Protein AF-A0A2N2JSF8-F1 (afdb_monomer_lite)

Radius of gyration: 27.9 Å; chains: 1; bounding box: 68×24×81 Å

Structure (mmCIF, N/CA/C/O backbone):
data_AF-A0A2N2JSF8-F1
#
_entry.id   AF-A0A2N2JSF8-F1
#
loop_
_atom_site.group_PDB
_atom_site.id
_atom_site.type_symbol
_atom_site.label_atom_id
_atom_site.label_alt_id
_atom_site.label_comp_id
_atom_site.label_asym_id
_atom_site.label_entity_id
_atom_site.label_seq_id
_atom_site.pdbx_PDB_ins_code
_atom_site.Cartn_x
_atom_site.Cartn_y
_atom_site.Cartn_z
_atom_site.occupancy
_atom_site.B_iso_or_equiv
_atom_site.auth_seq_id
_atom_site.auth_comp_id
_atom_site.auth_asym_id
_atom_site.auth_atom_id
_atom_site.pdbx_PDB_model_num
ATOM 1 N N . MET A 1 1 ? -44.238 5.992 54.089 1.00 56.28 1 MET A N 1
ATOM 2 C CA . MET A 1 1 ? -43.940 4.542 54.065 1.00 56.28 1 MET A CA 1
ATOM 3 C C . MET A 1 1 ? -42.554 4.344 54.670 1.00 56.28 1 MET A C 1
ATOM 5 O O . MET A 1 1 ? -41.596 4.839 54.096 1.00 56.28 1 MET A O 1
ATOM 9 N N . ARG A 1 2 ? -42.438 3.750 55.866 1.00 69.94 2 ARG A N 1
ATOM 10 C CA . ARG A 1 2 ? -41.132 3.429 56.470 1.00 69.94 2 ARG A CA 1
ATOM 11 C C . ARG A 1 2 ? -40.669 2.091 55.896 1.00 69.94 2 ARG A C 1
ATOM 13 O O . ARG A 1 2 ? -41.367 1.097 56.067 1.00 69.94 2 ARG A O 1
ATOM 20 N N . LEU A 1 3 ? -39.541 2.090 55.195 1.00 67.06 3 LEU A N 1
ATOM 21 C CA . LEU A 1 3 ? -38.897 0.863 54.728 1.00 67.06 3 LEU A CA 1
ATOM 22 C C . LEU A 1 3 ? -38.455 0.047 55.946 1.00 67.06 3 LEU A C 1
ATOM 24 O O . LEU A 1 3 ? -37.902 0.588 56.904 1.00 67.06 3 LEU A O 1
ATOM 28 N N . THR A 1 4 ? -38.742 -1.250 55.927 1.00 81.38 4 THR A N 1
ATOM 29 C CA . THR A 1 4 ? -38.264 -2.169 56.969 1.00 81.38 4 THR A CA 1
ATOM 30 C C . THR A 1 4 ? -36.760 -2.394 56.796 1.00 81.38 4 THR A C 1
ATOM 32 O O . THR A 1 4 ? -36.270 -2.358 55.670 1.00 81.38 4 THR A O 1
ATOM 35 N N . GLY A 1 5 ? -36.008 -2.643 57.878 1.00 82.44 5 GLY A N 1
ATOM 36 C CA . GLY A 1 5 ? -34.542 -2.818 57.799 1.00 82.44 5 GLY A CA 1
ATOM 37 C C . GLY A 1 5 ? -34.107 -3.854 56.752 1.00 82.44 5 GLY A C 1
ATOM 38 O O . GLY A 1 5 ? -33.185 -3.617 55.984 1.00 82.44 5 GLY A O 1
ATOM 39 N N . ARG A 1 6 ? -34.893 -4.927 56.594 1.00 84.38 6 ARG A N 1
ATOM 40 C CA . ARG A 1 6 ? -34.687 -5.962 55.568 1.00 84.38 6 ARG A CA 1
ATOM 41 C C . ARG A 1 6 ? -34.82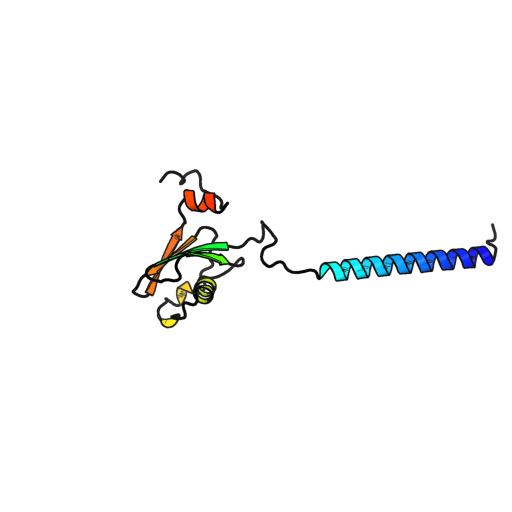3 -5.461 54.125 1.00 84.38 6 ARG A C 1
ATOM 43 O O . ARG A 1 6 ? -34.156 -5.977 53.236 1.00 84.38 6 ARG A O 1
ATOM 50 N N . GLN A 1 7 ? -35.692 -4.481 53.873 1.00 85.06 7 GLN A N 1
ATOM 51 C CA . GLN A 1 7 ? -35.839 -3.873 52.545 1.00 85.06 7 GLN A CA 1
ATOM 52 C C . GLN A 1 7 ? -34.666 -2.948 52.219 1.00 85.06 7 GLN A C 1
ATOM 54 O O . GLN A 1 7 ? -34.270 -2.861 51.061 1.00 85.06 7 GLN A O 1
ATOM 59 N N . VAL A 1 8 ? -34.100 -2.287 53.233 1.00 89.38 8 VAL A N 1
ATOM 60 C CA . VAL A 1 8 ? -32.887 -1.475 53.077 1.00 89.38 8 VAL A CA 1
ATOM 61 C C . VAL A 1 8 ? -31.696 -2.374 52.749 1.00 89.38 8 VAL A C 1
ATOM 63 O O . VAL A 1 8 ? -30.996 -2.099 51.779 1.00 89.38 8 VAL A O 1
ATOM 66 N N . ASP A 1 9 ? -31.535 -3.492 53.460 1.00 90.75 9 ASP A N 1
ATOM 67 C CA . ASP A 1 9 ? -30.469 -4.464 53.185 1.00 90.75 9 ASP A CA 1
ATOM 68 C C . ASP A 1 9 ? -30.574 -5.041 51.766 1.00 90.75 9 ASP A C 1
ATOM 70 O O . ASP A 1 9 ? -29.588 -5.078 51.029 1.00 90.75 9 ASP A O 1
ATOM 74 N N . GLY A 1 10 ? -31.782 -5.425 51.337 1.00 91.19 10 GLY A N 1
ATOM 75 C CA . GLY A 1 10 ? -32.014 -5.911 49.974 1.00 91.19 10 GLY A CA 1
ATOM 76 C C . GLY A 1 10 ? -31.676 -4.866 48.906 1.00 91.19 10 GLY A C 1
ATOM 77 O O . GLY A 1 10 ? -31.038 -5.186 47.904 1.00 91.19 10 GLY A O 1
ATOM 78 N N . LEU A 1 11 ? -32.042 -3.603 49.140 1.00 93.19 11 LEU A N 1
ATOM 79 C CA . LEU A 1 11 ? -31.742 -2.506 48.221 1.00 93.19 11 LEU A CA 1
ATOM 80 C C . LEU A 1 11 ? -30.233 -2.238 48.129 1.00 93.19 11 LEU A C 1
ATOM 82 O O . LEU A 1 11 ? -29.722 -2.038 47.028 1.00 93.19 11 LEU A O 1
ATOM 86 N N . ILE A 1 12 ? -29.511 -2.303 49.251 1.00 93.06 12 ILE A N 1
ATOM 87 C CA . ILE A 1 12 ? -28.047 -2.171 49.278 1.00 93.06 12 ILE A CA 1
ATOM 88 C C . ILE A 1 12 ? -27.394 -3.273 48.437 1.00 93.06 12 ILE A C 1
ATOM 90 O O . ILE A 1 12 ? -26.534 -2.981 47.605 1.00 93.06 12 ILE A O 1
ATOM 94 N N . VAL A 1 13 ? -27.831 -4.526 48.590 1.00 95.12 13 VAL A N 1
ATOM 95 C CA . VAL A 1 13 ? -27.294 -5.656 47.815 1.00 95.12 13 VAL A CA 1
ATOM 96 C C . VAL A 1 13 ? -27.554 -5.478 46.317 1.00 95.12 13 VAL A C 1
ATOM 98 O O . VAL A 1 13 ? -26.638 -5.663 45.514 1.00 95.12 13 VAL A O 1
ATOM 101 N N . CYS A 1 14 ? -28.761 -5.064 45.921 1.00 94.06 14 CYS A N 1
ATOM 102 C CA . CYS A 1 14 ? -29.076 -4.803 44.514 1.00 94.06 14 CYS A CA 1
ATOM 103 C C . CYS A 1 14 ? -28.192 -3.700 43.915 1.00 94.06 14 CYS A C 1
ATOM 105 O O . CYS A 1 14 ? -27.693 -3.855 42.797 1.00 94.06 14 CYS A O 1
ATOM 107 N N . VAL A 1 15 ? -27.958 -2.611 44.652 1.00 95.62 15 VAL A N 1
ATOM 108 C CA . VAL A 1 15 ? -27.093 -1.509 44.202 1.00 95.62 15 VAL A CA 1
ATOM 109 C C . VAL A 1 15 ? -25.649 -1.983 44.044 1.00 95.62 15 VAL A C 1
ATOM 111 O O . VAL A 1 15 ? -25.033 -1.705 43.016 1.00 95.62 15 VAL A O 1
ATOM 114 N N . LEU A 1 16 ? -25.124 -2.748 45.005 1.00 96.31 16 LEU A N 1
ATOM 115 C CA . LEU A 1 16 ? -23.761 -3.283 44.938 1.00 96.31 16 LEU A CA 1
ATOM 116 C C . LEU A 1 16 ? -23.573 -4.243 43.759 1.00 96.31 16 LEU A C 1
ATOM 118 O O . LEU A 1 16 ? -22.593 -4.123 43.026 1.00 96.31 16 LEU A O 1
ATOM 122 N N . MET A 1 17 ? -24.529 -5.146 43.529 1.00 96.06 17 MET A N 1
ATOM 123 C CA . MET A 1 17 ? -24.490 -6.065 42.387 1.00 96.06 17 MET A CA 1
ATOM 124 C C . MET A 1 17 ? -24.544 -5.312 41.057 1.00 96.06 17 MET A C 1
ATOM 126 O O . MET A 1 17 ? -23.769 -5.603 40.149 1.00 96.06 17 MET A O 1
ATOM 130 N N . THR A 1 18 ? -25.404 -4.297 40.953 1.00 96.06 18 THR A N 1
ATOM 131 C CA . THR A 1 18 ? -25.511 -3.470 39.742 1.00 96.06 18 THR A CA 1
ATOM 132 C C . THR A 1 18 ? -24.213 -2.704 39.484 1.00 96.06 18 THR A C 1
ATOM 134 O O . THR A 1 18 ? -23.718 -2.684 38.359 1.00 96.06 18 THR A O 1
ATOM 137 N N . ALA A 1 19 ? -23.612 -2.127 40.529 1.00 95.62 19 ALA A N 1
ATOM 138 C CA . ALA A 1 19 ? -22.332 -1.438 40.422 1.00 95.62 19 ALA A CA 1
ATOM 139 C C . ALA A 1 19 ? -21.208 -2.387 39.977 1.00 95.62 19 ALA A C 1
ATOM 141 O O . ALA A 1 19 ? -20.438 -2.036 39.084 1.00 95.62 19 ALA A O 1
ATOM 142 N N . ALA A 1 20 ? -21.144 -3.597 40.539 1.00 96.25 20 ALA A N 1
ATOM 143 C CA . ALA A 1 20 ? -20.154 -4.603 40.161 1.00 96.25 20 ALA A CA 1
ATOM 144 C C . ALA A 1 20 ? -20.281 -5.010 38.684 1.00 96.25 20 ALA A C 1
ATOM 146 O O . ALA A 1 20 ? -19.278 -5.039 37.971 1.00 96.25 20 ALA A O 1
ATOM 147 N N . VAL A 1 21 ? -21.506 -5.247 38.201 1.00 96.06 21 VAL A N 1
ATOM 148 C CA . VAL A 1 21 ? -21.769 -5.571 36.788 1.00 96.06 21 VAL A CA 1
ATOM 149 C C . VAL A 1 21 ? -21.376 -4.409 35.874 1.00 96.06 21 VAL A C 1
ATOM 151 O O . VAL A 1 21 ? -20.696 -4.627 34.872 1.00 96.06 21 VAL A O 1
ATOM 154 N N . CYS A 1 22 ? -21.735 -3.171 36.226 1.00 94.56 22 CYS A N 1
ATOM 155 C CA . CYS A 1 22 ? -21.353 -1.992 35.448 1.00 94.56 22 CYS A CA 1
ATOM 156 C C . CYS A 1 22 ? -19.831 -1.824 35.369 1.00 94.56 22 CYS A C 1
ATOM 158 O O . CYS A 1 22 ? -19.293 -1.622 34.282 1.00 94.56 22 CYS A O 1
ATOM 160 N N . LEU A 1 23 ? -19.125 -1.943 36.497 1.00 94.19 23 LEU A N 1
ATOM 161 C CA . LEU A 1 23 ? -17.666 -1.831 36.529 1.00 94.19 23 LEU A CA 1
ATOM 162 C C . LEU A 1 23 ? -16.998 -2.936 35.710 1.00 94.19 23 LEU A C 1
ATOM 164 O O . LEU A 1 23 ? -16.096 -2.648 34.926 1.00 94.19 23 LEU A O 1
ATOM 168 N N . PHE A 1 24 ? -17.474 -4.176 35.837 1.00 93.94 24 PHE A N 1
ATOM 169 C CA . PHE A 1 24 ? -16.963 -5.301 35.062 1.00 93.94 24 PHE A CA 1
ATOM 170 C C . PHE A 1 24 ? -17.202 -5.118 33.559 1.00 93.94 24 PHE A C 1
ATOM 172 O O . PHE A 1 24 ? -16.301 -5.369 32.761 1.00 93.94 24 PHE A O 1
ATOM 179 N N . SER A 1 25 ? -18.378 -4.624 33.165 1.00 88.88 25 SER A N 1
ATOM 180 C CA . SER A 1 25 ? -18.699 -4.340 31.764 1.00 88.88 25 SER A CA 1
ATOM 181 C C . SER A 1 25 ? -17.822 -3.231 31.189 1.00 88.88 25 SER A C 1
ATOM 183 O O . SER A 1 25 ? -17.325 -3.372 30.075 1.00 88.88 25 SER A O 1
ATOM 185 N N . ILE A 1 26 ? -17.609 -2.137 31.929 1.00 89.38 26 ILE A N 1
ATOM 186 C CA . ILE A 1 26 ? -16.746 -1.029 31.491 1.00 89.38 26 ILE A CA 1
ATOM 187 C C . ILE A 1 26 ? -15.300 -1.509 31.368 1.00 89.38 26 ILE A C 1
ATOM 189 O O . ILE A 1 26 ? -14.633 -1.210 30.380 1.00 89.38 26 ILE A O 1
ATOM 193 N N . PHE A 1 27 ? -14.818 -2.264 32.354 1.00 87.56 27 PHE A N 1
ATOM 194 C CA . PHE A 1 27 ? -13.467 -2.811 32.348 1.00 87.56 27 PHE A CA 1
ATOM 195 C C . PHE A 1 27 ? -13.257 -3.776 31.176 1.00 87.56 27 PHE A C 1
ATOM 197 O O . PHE A 1 27 ? -12.303 -3.616 30.420 1.00 87.56 27 PHE A O 1
ATOM 204 N N . SER A 1 28 ? -14.194 -4.703 30.964 1.00 82.94 28 SER A N 1
ATOM 205 C CA . SER A 1 28 ? -14.158 -5.652 29.847 1.00 82.94 28 SER A CA 1
ATOM 206 C C . SER A 1 28 ? -14.214 -4.940 28.496 1.00 82.94 28 SER A C 1
ATOM 208 O O . SER A 1 28 ? -13.436 -5.270 27.611 1.00 82.94 28 SER A O 1
ATOM 210 N N . ALA A 1 29 ? -15.063 -3.917 28.345 1.00 78.19 29 ALA A N 1
ATOM 211 C CA . ALA A 1 29 ? -15.131 -3.123 27.119 1.00 78.19 29 ALA A CA 1
ATOM 212 C C . ALA A 1 29 ? -13.821 -2.369 26.848 1.00 78.19 29 ALA A C 1
ATOM 214 O O . ALA A 1 29 ? -13.351 -2.344 25.716 1.00 78.19 29 ALA A O 1
ATOM 215 N N . ARG A 1 30 ? -13.187 -1.793 27.879 1.00 74.81 30 ARG A N 1
ATOM 216 C CA . ARG A 1 30 ? -11.889 -1.116 27.721 1.00 74.81 30 ARG A CA 1
ATOM 217 C C . ARG A 1 30 ? -10.743 -2.073 27.416 1.00 74.81 30 ARG A C 1
ATOM 219 O O . ARG A 1 30 ? -9.831 -1.690 26.693 1.00 74.81 30 ARG A O 1
ATOM 226 N N . MET A 1 31 ? -10.790 -3.283 27.961 1.00 69.62 31 MET A N 1
ATOM 227 C CA . MET A 1 31 ? -9.782 -4.311 27.723 1.00 69.62 31 MET A CA 1
ATOM 228 C C . MET A 1 31 ? -9.946 -4.942 26.331 1.00 69.62 31 MET A C 1
ATOM 230 O O . MET A 1 31 ? -8.957 -5.108 25.631 1.00 69.62 31 MET A O 1
ATOM 234 N N . ALA A 1 32 ? -11.182 -5.169 25.874 1.00 63.12 32 ALA A N 1
ATOM 235 C CA . ALA A 1 32 ? -11.479 -5.567 24.494 1.00 63.12 32 ALA A CA 1
ATOM 236 C C . ALA A 1 32 ? -11.108 -4.472 23.476 1.00 63.12 32 ALA A C 1
ATOM 238 O O . ALA A 1 32 ? -10.713 -4.763 22.356 1.00 63.12 32 ALA A O 1
ATOM 239 N N . GLN A 1 33 ? -11.140 -3.192 23.863 1.00 57.38 33 GLN A N 1
ATOM 240 C CA . GLN A 1 33 ? -10.661 -2.103 23.003 1.00 57.38 33 GLN A CA 1
ATOM 241 C C . GLN A 1 33 ? -9.128 -2.094 22.816 1.00 57.38 33 GLN A C 1
ATOM 243 O O . GLN A 1 33 ? -8.615 -1.272 22.058 1.00 57.38 33 GLN A O 1
ATOM 248 N N . GLN A 1 34 ? -8.390 -2.992 23.486 1.00 54.41 34 GLN A N 1
ATOM 249 C CA . GLN A 1 34 ? -6.976 -3.265 23.201 1.00 54.41 34 GLN A CA 1
ATOM 250 C C . GLN A 1 34 ? -6.770 -4.387 22.171 1.00 54.41 34 GLN A C 1
ATOM 252 O O . GLN A 1 34 ? -5.619 -4.713 21.871 1.00 54.41 34 GLN A O 1
ATOM 257 N N . ASP A 1 35 ? -7.838 -4.948 21.596 1.00 47.31 35 ASP A N 1
ATOM 258 C CA . ASP A 1 35 ? -7.713 -5.923 20.520 1.00 47.31 35 ASP A CA 1
ATOM 259 C C . ASP A 1 35 ? -7.148 -5.260 19.261 1.00 47.31 35 ASP A C 1
ATOM 261 O O . ASP A 1 35 ? -7.764 -4.400 18.637 1.00 47.31 35 ASP A O 1
ATOM 265 N N . ALA A 1 36 ? -5.919 -5.680 18.951 1.00 52.53 36 ALA A N 1
ATOM 266 C CA . ALA A 1 36 ? -5.239 -5.632 17.670 1.00 52.53 36 ALA A CA 1
ATOM 267 C C . ALA A 1 36 ? -5.532 -4.390 16.814 1.00 52.53 36 ALA A C 1
ATOM 269 O O . ALA A 1 36 ? -6.500 -4.334 16.057 1.00 52.53 36 ALA A O 1
ATOM 270 N N . ARG A 1 37 ? -4.565 -3.463 16.774 1.00 42.94 37 ARG A N 1
ATOM 271 C CA . ARG A 1 37 ? -4.286 -2.744 15.525 1.00 42.94 37 ARG A CA 1
ATOM 272 C C . ARG A 1 37 ? -3.996 -3.799 14.455 1.00 42.94 37 ARG A C 1
ATOM 274 O O . ARG A 1 37 ? -2.851 -4.199 14.258 1.00 42.94 37 ARG A O 1
ATOM 281 N N . ILE A 1 38 ? -5.041 -4.287 13.794 1.00 48.03 38 ILE A N 1
ATOM 282 C CA . ILE A 1 38 ? -4.923 -4.935 12.500 1.00 48.03 38 ILE A CA 1
ATOM 283 C C . ILE A 1 38 ? -4.311 -3.845 11.637 1.00 48.03 38 ILE A C 1
ATOM 285 O O . ILE A 1 38 ? -4.952 -2.828 11.383 1.00 48.03 38 ILE A O 1
ATOM 289 N N . ALA A 1 39 ? -3.047 -4.017 11.260 1.00 48.91 39 ALA A N 1
ATOM 290 C CA . ALA A 1 39 ? -2.276 -2.992 10.566 1.00 48.91 39 ALA A CA 1
ATOM 291 C C . ALA A 1 39 ? -2.926 -2.524 9.247 1.00 48.91 39 ALA A C 1
ATOM 293 O O . ALA A 1 39 ? -2.463 -1.546 8.675 1.00 48.91 39 ALA A O 1
ATOM 294 N N . HIS A 1 40 ? -3.990 -3.188 8.777 1.00 49.28 40 HIS A N 1
ATOM 295 C CA . HIS A 1 40 ? -4.626 -2.992 7.474 1.00 49.28 40 HIS A CA 1
ATOM 296 C C . HIS A 1 40 ? -6.169 -3.103 7.527 1.00 49.28 40 HIS A C 1
ATOM 298 O O . HIS A 1 40 ? -6.778 -3.610 6.592 1.00 49.28 40 HIS A O 1
ATOM 304 N N . GLY A 1 41 ? -6.807 -2.725 8.645 1.00 35.50 41 GLY A N 1
ATOM 305 C CA . GLY A 1 41 ? -8.246 -2.954 8.870 1.00 35.50 41 GLY A CA 1
ATOM 306 C C . GLY A 1 41 ? -9.208 -1.830 8.459 1.00 35.50 41 GLY A C 1
ATOM 307 O O . GLY A 1 41 ? -10.414 -2.068 8.456 1.00 35.50 41 GLY A O 1
ATOM 308 N N . ASP A 1 42 ? -8.723 -0.629 8.136 1.00 43.53 42 ASP A N 1
ATOM 309 C CA . ASP A 1 42 ? -9.586 0.494 7.754 1.00 43.53 42 ASP A CA 1
ATOM 310 C C . ASP A 1 42 ? -9.496 0.750 6.235 1.00 43.53 42 ASP A C 1
ATOM 312 O O . ASP A 1 42 ? -8.421 1.074 5.733 1.00 43.53 42 ASP A O 1
ATOM 316 N N . PRO A 1 43 ? -10.595 0.615 5.471 1.00 44.69 43 PRO A N 1
ATOM 317 C CA . PRO A 1 43 ? -10.621 0.929 4.041 1.00 44.69 43 PRO A CA 1
ATOM 318 C C . PRO A 1 43 ? -10.514 2.436 3.734 1.00 44.69 43 PRO A C 1
ATOM 320 O O . PRO A 1 43 ? -10.414 2.806 2.565 1.00 44.69 43 PRO A O 1
ATOM 323 N N . ARG A 1 44 ? -10.558 3.311 4.749 1.00 44.22 44 ARG A N 1
ATOM 324 C CA . ARG A 1 44 ? -10.296 4.759 4.637 1.00 44.22 44 ARG A CA 1
ATOM 325 C C . ARG A 1 44 ? -8.929 5.187 5.180 1.00 44.22 44 ARG A C 1
ATOM 327 O O . ARG A 1 44 ? -8.569 6.334 4.950 1.00 44.22 44 ARG A O 1
ATOM 334 N N . ASP A 1 45 ? -8.235 4.281 5.868 1.00 51.75 45 ASP A N 1
ATOM 335 C CA . ASP A 1 45 ? -6.864 4.405 6.398 1.00 51.75 45 ASP A CA 1
ATOM 336 C C . ASP A 1 45 ? -6.021 3.270 5.753 1.00 51.75 45 ASP A C 1
ATOM 338 O O . ASP A 1 45 ? -5.400 2.423 6.408 1.00 51.75 45 ASP A O 1
ATOM 342 N N . GLY A 1 46 ? -6.181 3.137 4.432 1.00 59.66 46 GLY A N 1
ATOM 343 C CA . GLY A 1 46 ? -5.889 1.930 3.662 1.00 59.66 46 GLY A CA 1
ATOM 344 C C . GLY A 1 46 ? -4.426 1.837 3.226 1.00 59.66 46 GLY A C 1
ATOM 345 O O . GLY A 1 46 ? -3.733 2.848 3.110 1.00 59.66 46 GLY A O 1
ATOM 346 N N . PRO A 1 47 ? -3.908 0.628 2.945 1.00 69.56 47 PRO A N 1
ATOM 347 C CA . PRO A 1 47 ? -2.546 0.496 2.458 1.00 69.56 47 PRO A CA 1
ATOM 348 C C . PRO A 1 47 ? -2.364 1.230 1.119 1.00 69.56 47 PRO A C 1
ATOM 350 O O . PRO A 1 47 ? -3.114 1.025 0.165 1.00 69.56 47 PRO A O 1
ATOM 353 N N . VAL A 1 48 ? -1.323 2.054 1.026 1.00 85.12 48 VAL A N 1
ATOM 354 C CA . VAL A 1 48 ? -0.856 2.668 -0.214 1.00 85.12 48 VAL A CA 1
ATOM 355 C C . VAL A 1 48 ? -0.290 1.562 -1.095 1.00 85.12 48 VAL A C 1
ATOM 357 O O . VAL A 1 48 ? 0.776 1.009 -0.815 1.00 85.12 48 VAL A O 1
ATOM 360 N N . VAL A 1 49 ? -1.023 1.224 -2.154 1.00 88.88 49 VAL A N 1
ATOM 361 C CA . VAL A 1 49 ? -0.606 0.209 -3.124 1.00 88.88 49 VAL A CA 1
ATOM 362 C C . VAL A 1 49 ? 0.280 0.855 -4.183 1.00 88.88 49 VAL A C 1
ATOM 364 O O . VAL A 1 49 ? -0.144 1.789 -4.867 1.00 88.88 49 VAL A O 1
ATOM 367 N N . VAL A 1 50 ? 1.514 0.373 -4.315 1.00 90.56 50 VAL A N 1
ATOM 368 C CA . VAL A 1 50 ? 2.539 0.942 -5.203 1.00 90.56 50 VAL A CA 1
ATOM 369 C C . VAL A 1 50 ? 3.211 -0.174 -5.989 1.00 90.56 50 VAL A C 1
ATOM 371 O O . VAL A 1 50 ? 3.517 -1.231 -5.442 1.00 90.56 50 VAL A O 1
ATOM 374 N N . ARG A 1 51 ? 3.478 0.059 -7.273 1.00 91.94 51 ARG A N 1
ATOM 375 C CA . ARG A 1 51 ? 4.253 -0.854 -8.118 1.00 91.94 51 ARG A CA 1
ATOM 376 C C . ARG A 1 51 ? 5.713 -0.428 -8.088 1.00 91.94 51 ARG A C 1
ATOM 378 O O . ARG A 1 51 ? 6.017 0.722 -8.385 1.00 91.94 51 ARG A O 1
ATOM 385 N N . LEU A 1 52 ? 6.614 -1.347 -7.775 1.00 90.94 52 LEU A N 1
ATOM 386 C CA . LEU A 1 52 ? 8.046 -1.188 -7.986 1.00 90.94 52 LEU A CA 1
ATOM 387 C C . LEU A 1 52 ? 8.432 -1.935 -9.265 1.00 90.94 52 LEU A C 1
ATOM 389 O O . LEU A 1 52 ? 8.219 -3.140 -9.374 1.00 90.94 52 LEU A O 1
ATOM 393 N N . SER A 1 53 ? 9.014 -1.222 -10.218 1.00 87.75 53 SER A N 1
ATOM 394 C CA . SER A 1 53 ? 9.472 -1.750 -11.505 1.00 87.75 53 SER A CA 1
ATOM 395 C C . SER A 1 53 ? 10.953 -1.428 -11.707 1.00 87.75 53 SER A C 1
ATOM 397 O O . SER A 1 53 ? 11.474 -0.483 -11.118 1.00 87.75 53 SER A O 1
ATOM 399 N N . GLY A 1 54 ? 11.648 -2.177 -12.561 1.00 82.31 54 GLY A N 1
ATOM 400 C CA . GLY A 1 54 ? 13.046 -1.901 -12.906 1.00 82.31 54 GLY A CA 1
ATOM 401 C C . GLY A 1 54 ? 13.872 -3.160 -13.139 1.00 82.31 54 GLY A C 1
ATOM 402 O O . GLY A 1 54 ? 13.346 -4.269 -13.108 1.00 82.31 54 GLY A O 1
ATOM 403 N N . ASP A 1 55 ? 15.181 -2.981 -13.315 1.00 70.56 55 ASP A N 1
ATOM 404 C CA . ASP A 1 55 ? 16.158 -4.056 -13.590 1.00 70.56 55 ASP A CA 1
ATOM 405 C C . ASP A 1 55 ?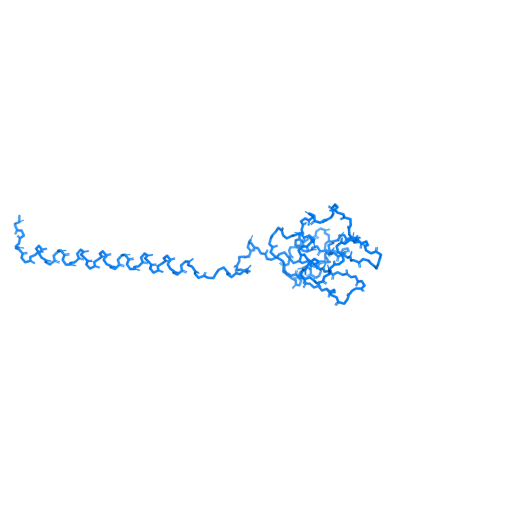 16.511 -4.911 -12.354 1.00 70.56 55 ASP A C 1
ATOM 407 O O . ASP A 1 55 ? 17.591 -5.496 -12.255 1.00 70.56 55 ASP A O 1
ATOM 411 N N . PHE A 1 56 ? 15.617 -4.971 -11.371 1.00 72.88 56 PHE A N 1
ATOM 412 C CA . PHE A 1 56 ? 15.850 -5.618 -10.086 1.00 72.88 56 PHE A CA 1
ATOM 413 C C . PHE A 1 56 ? 14.863 -6.765 -9.886 1.00 72.88 56 PHE A C 1
ATOM 415 O O . PHE A 1 56 ? 13.693 -6.673 -10.251 1.00 72.88 56 PHE A O 1
ATOM 422 N N . SER A 1 57 ? 15.324 -7.852 -9.265 1.00 75.94 57 SER A N 1
ATOM 423 C CA . SER A 1 57 ? 14.493 -9.031 -8.986 1.00 75.94 57 SER A CA 1
ATOM 424 C C . SER A 1 57 ? 13.382 -8.762 -7.969 1.00 75.94 57 SER A C 1
ATOM 426 O O . SER A 1 57 ? 12.472 -9.573 -7.834 1.00 75.94 57 SER A O 1
ATOM 428 N N . GLN A 1 58 ? 13.449 -7.633 -7.262 1.00 82.06 58 GLN A N 1
ATOM 429 C CA . GLN A 1 58 ? 12.467 -7.186 -6.278 1.00 82.06 58 GLN A CA 1
ATOM 430 C C . GLN A 1 58 ? 11.318 -6.369 -6.901 1.00 82.06 58 GLN A C 1
ATOM 432 O O . GLN A 1 58 ? 10.592 -5.689 -6.188 1.00 82.06 58 GLN A O 1
ATOM 437 N N . GLY A 1 59 ? 11.146 -6.387 -8.227 1.00 86.88 59 GLY A N 1
ATOM 438 C CA . GLY A 1 59 ? 9.986 -5.762 -8.867 1.00 86.88 59 GLY A CA 1
ATOM 439 C C . GLY A 1 59 ? 8.670 -6.444 -8.470 1.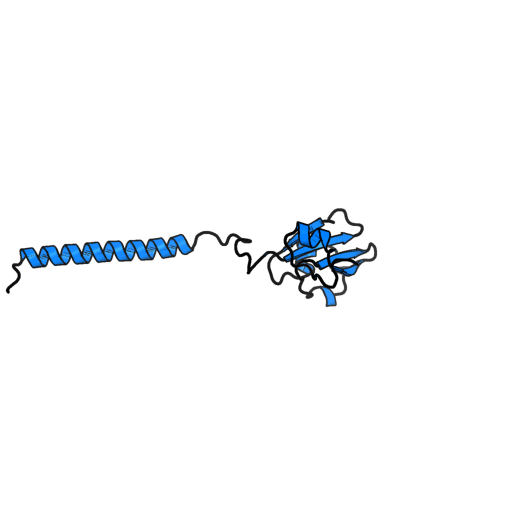00 86.88 59 GLY A C 1
ATOM 440 O O . GLY A 1 59 ? 8.594 -7.670 -8.406 1.00 86.88 59 GLY A O 1
ATOM 441 N N . GLY A 1 60 ? 7.622 -5.661 -8.213 1.00 90.06 60 GLY A N 1
ATOM 442 C CA . GLY A 1 60 ? 6.321 -6.178 -7.792 1.00 90.06 60 GLY A CA 1
ATOM 443 C C . GLY A 1 60 ? 5.372 -5.118 -7.238 1.00 90.06 60 GLY A C 1
ATOM 444 O O . GLY A 1 60 ? 5.661 -3.923 -7.258 1.00 90.06 60 GLY A O 1
ATOM 445 N N . ILE A 1 61 ? 4.219 -5.569 -6.742 1.00 90.31 61 ILE A N 1
ATOM 446 C CA . ILE A 1 61 ? 3.220 -4.723 -6.080 1.00 90.31 61 ILE A CA 1
ATOM 447 C C . ILE A 1 61 ? 3.455 -4.778 -4.571 1.00 90.31 61 ILE A C 1
ATOM 449 O O . ILE A 1 61 ? 3.548 -5.856 -3.985 1.00 90.31 61 ILE A O 1
ATOM 453 N N . TYR A 1 62 ? 3.526 -3.607 -3.949 1.00 90.19 62 TYR A N 1
ATOM 454 C CA . TYR A 1 62 ? 3.769 -3.425 -2.527 1.00 90.19 62 TYR A CA 1
ATOM 455 C C . TYR A 1 62 ? 2.590 -2.714 -1.872 1.00 90.19 62 TYR A C 1
ATOM 457 O O . TYR A 1 62 ? 2.040 -1.763 -2.424 1.00 90.19 62 TYR A O 1
ATOM 465 N N . TYR A 1 63 ? 2.248 -3.158 -0.666 1.00 89.06 63 TYR A N 1
ATOM 466 C CA . TYR A 1 63 ? 1.233 -2.554 0.190 1.00 89.06 63 TYR A CA 1
ATOM 467 C C . TYR A 1 63 ? 1.949 -1.869 1.349 1.00 89.06 63 TYR A C 1
ATOM 469 O O . TYR A 1 63 ? 2.601 -2.534 2.156 1.00 89.06 63 TYR A O 1
ATOM 477 N N . LEU A 1 64 ? 1.873 -0.542 1.409 1.00 87.12 64 LEU A N 1
ATOM 478 C CA . LEU A 1 64 ? 2.549 0.255 2.429 1.00 87.12 64 LEU A CA 1
ATOM 479 C C . LEU A 1 64 ? 1.543 0.955 3.342 1.00 87.12 64 LEU A C 1
ATOM 481 O O . LEU A 1 64 ? 0.441 1.249 2.901 1.00 87.12 64 LEU A O 1
ATOM 485 N N . PRO A 1 65 ? 1.898 1.286 4.592 1.00 83.69 65 PRO A N 1
ATOM 486 C CA . PRO A 1 65 ? 1.080 2.172 5.413 1.00 83.69 65 PRO A CA 1
ATOM 487 C C . PRO A 1 65 ? 0.855 3.536 4.750 1.00 83.69 65 PRO A C 1
ATOM 489 O O . PRO A 1 65 ? 1.680 3.986 3.946 1.00 83.69 65 PRO A O 1
ATOM 492 N N . GLU A 1 66 ? -0.205 4.233 5.146 1.00 79.12 66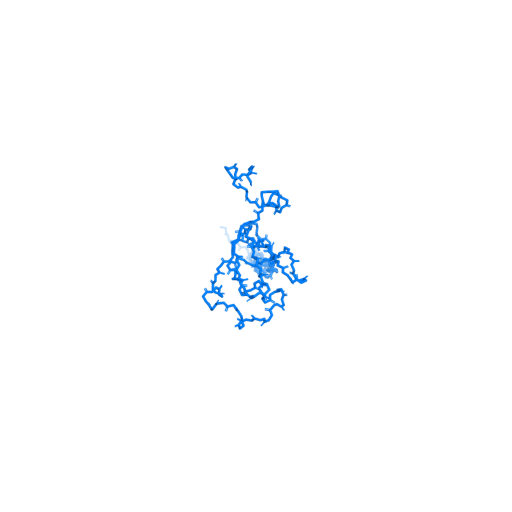 GLU A N 1
ATOM 493 C CA . GLU A 1 66 ? -0.409 5.626 4.753 1.00 79.12 66 GLU A CA 1
ATOM 494 C C . GLU A 1 66 ? 0.786 6.516 5.107 1.00 79.12 66 GLU A C 1
ATOM 496 O O . GLU A 1 66 ? 1.524 6.266 6.063 1.00 79.12 66 GLU A O 1
ATOM 501 N N . ASN A 1 67 ? 0.982 7.570 4.312 1.00 81.62 67 ASN A N 1
ATOM 502 C CA . ASN A 1 67 ? 2.109 8.500 4.433 1.00 81.62 67 ASN A CA 1
ATOM 503 C C . ASN A 1 67 ? 3.490 7.834 4.295 1.00 81.62 67 ASN A C 1
ATOM 505 O O . ASN A 1 67 ? 4.509 8.417 4.675 1.00 81.62 67 ASN A O 1
ATOM 509 N N . SER A 1 68 ? 3.547 6.618 3.741 1.00 85.62 68 SER A N 1
ATOM 510 C CA . SER A 1 68 ? 4.818 5.967 3.453 1.00 85.62 68 SER A CA 1
ATOM 511 C C . SER A 1 68 ? 5.593 6.726 2.393 1.00 85.62 68 SER A C 1
ATOM 513 O O . SER A 1 68 ? 5.047 7.186 1.392 1.00 85.62 68 SER A O 1
ATOM 515 N N . THR A 1 69 ? 6.896 6.833 2.609 1.00 88.69 69 THR A N 1
ATOM 516 C CA . THR A 1 69 ? 7.795 7.493 1.674 1.00 88.69 69 THR A CA 1
ATOM 517 C C . THR A 1 69 ? 8.422 6.492 0.720 1.00 88.69 69 THR A C 1
ATOM 519 O O . THR A 1 69 ? 8.421 5.277 0.943 1.00 88.69 69 THR A O 1
ATOM 522 N N . LEU A 1 70 ? 9.051 7.017 -0.321 1.00 87.75 70 LEU A N 1
ATOM 523 C CA . LEU A 1 70 ? 9.888 6.236 -1.217 1.00 87.75 70 LEU A CA 1
ATOM 524 C C . LEU A 1 70 ? 10.970 5.433 -0.474 1.00 87.75 70 LEU A C 1
ATOM 526 O O . LEU A 1 70 ? 11.233 4.282 -0.811 1.00 87.75 70 LEU A O 1
ATOM 530 N N . MET A 1 71 ? 11.559 6.007 0.580 1.00 85.44 71 MET A N 1
ATOM 531 C CA . MET A 1 71 ? 12.558 5.317 1.400 1.00 85.44 71 MET A CA 1
ATOM 532 C C . MET A 1 71 ? 11.971 4.105 2.137 1.00 85.44 71 MET A C 1
ATOM 534 O O . MET A 1 71 ? 12.653 3.086 2.277 1.00 85.44 71 MET A O 1
ATOM 538 N N . ASN A 1 72 ? 10.708 4.184 2.571 1.00 87.12 72 ASN A N 1
ATOM 539 C CA . ASN A 1 72 ? 10.015 3.055 3.191 1.00 87.12 72 ASN A CA 1
ATOM 540 C C . ASN A 1 72 ? 9.833 1.913 2.184 1.00 87.12 72 ASN A C 1
ATOM 542 O O . ASN A 1 72 ? 10.130 0.770 2.520 1.00 87.12 72 ASN A O 1
ATOM 546 N N . LEU A 1 73 ? 9.435 2.220 0.942 1.00 88.75 73 LEU A N 1
ATOM 547 C CA . LEU A 1 73 ? 9.318 1.230 -0.136 1.00 88.75 73 LEU A CA 1
ATOM 548 C C . LEU A 1 73 ? 10.654 0.558 -0.449 1.00 88.75 73 LEU A C 1
ATOM 550 O O . LEU A 1 73 ? 10.721 -0.665 -0.507 1.00 88.75 73 LEU A O 1
ATOM 554 N N . LEU A 1 74 ? 11.722 1.336 -0.613 1.00 86.69 74 LEU A N 1
ATOM 555 C CA . LEU A 1 74 ? 13.045 0.789 -0.921 1.00 86.69 74 LEU A CA 1
ATOM 556 C C . LEU A 1 74 ? 13.578 -0.082 0.222 1.00 86.69 74 LEU A C 1
ATOM 558 O O . LEU A 1 74 ? 14.135 -1.149 -0.024 1.00 86.69 74 LEU A O 1
ATOM 562 N N . THR A 1 75 ? 13.356 0.340 1.469 1.00 85.81 75 THR A N 1
ATOM 563 C CA . THR A 1 75 ? 13.731 -0.444 2.653 1.00 85.81 75 THR A CA 1
ATOM 564 C C . THR A 1 75 ? 12.930 -1.748 2.720 1.00 85.81 75 THR A C 1
ATOM 566 O O . THR A 1 75 ? 13.511 -2.803 2.958 1.00 85.81 75 THR A O 1
ATOM 569 N N . LEU A 1 76 ? 11.622 -1.700 2.447 1.00 86.00 76 LEU A N 1
ATOM 570 C CA . LEU A 1 76 ? 10.751 -2.877 2.403 1.00 86.00 76 LEU A CA 1
ATOM 571 C C . LEU A 1 76 ? 11.143 -3.849 1.279 1.00 86.00 76 LEU A C 1
ATOM 573 O O . LEU A 1 76 ? 11.100 -5.061 1.466 1.00 86.00 76 LEU A O 1
ATOM 577 N N . ALA A 1 77 ? 11.569 -3.324 0.130 1.00 85.62 77 ALA A N 1
ATOM 578 C CA . ALA A 1 77 ? 12.076 -4.107 -0.991 1.00 85.62 77 ALA A CA 1
ATOM 579 C C . ALA A 1 77 ? 13.509 -4.639 -0.773 1.00 85.62 77 ALA A C 1
ATOM 581 O O . ALA A 1 77 ? 14.036 -5.329 -1.641 1.00 85.62 77 ALA A O 1
ATOM 582 N N . GLY A 1 78 ? 14.163 -4.327 0.355 1.00 83.31 78 GLY A N 1
ATOM 583 C CA . GLY A 1 78 ? 15.543 -4.745 0.628 1.00 83.31 78 GLY A CA 1
ATOM 584 C C . GLY A 1 78 ? 16.586 -4.064 -0.268 1.00 83.31 78 GLY A C 1
ATOM 585 O O . GLY A 1 78 ? 17.674 -4.597 -0.482 1.00 83.31 78 GLY A O 1
ATOM 586 N N . ILE A 1 79 ? 16.264 -2.893 -0.825 1.00 80.69 79 ILE A N 1
ATOM 587 C CA . ILE A 1 79 ? 17.159 -2.118 -1.688 1.00 80.69 79 ILE A CA 1
ATOM 588 C C . ILE A 1 79 ? 17.992 -1.183 -0.805 1.00 80.69 79 ILE A C 1
ATOM 590 O O . ILE A 1 79 ? 17.607 -0.058 -0.495 1.00 80.69 79 ILE A O 1
ATOM 594 N N . GLU A 1 80 ? 19.170 -1.656 -0.401 1.00 68.25 80 GLU A N 1
ATOM 595 C CA . GLU A 1 80 ? 20.052 -0.957 0.548 1.00 68.25 80 GLU A CA 1
ATOM 596 C C . GLU A 1 80 ? 20.913 0.157 -0.075 1.00 68.25 80 GLU A C 1
ATOM 598 O O . GLU A 1 80 ? 21.575 0.897 0.649 1.00 68.25 80 GLU A O 1
ATOM 603 N N . ARG A 1 81 ? 20.909 0.329 -1.407 1.00 64.75 81 ARG A N 1
ATOM 604 C CA . ARG A 1 81 ? 21.736 1.332 -2.118 1.00 64.75 81 ARG A CA 1
ATOM 605 C C . ARG A 1 81 ? 21.214 2.768 -1.973 1.00 64.75 81 ARG A C 1
ATOM 607 O O . ARG A 1 81 ? 20.977 3.446 -2.969 1.00 64.75 81 ARG A O 1
ATOM 614 N N . ARG A 1 82 ? 21.079 3.253 -0.738 1.00 57.94 82 ARG A N 1
ATOM 615 C CA . ARG A 1 82 ? 20.658 4.629 -0.419 1.00 57.94 82 ARG A CA 1
ATOM 616 C C . ARG A 1 82 ? 21.586 5.685 -1.024 1.00 57.94 82 ARG A C 1
ATOM 618 O O . ARG A 1 82 ? 21.121 6.748 -1.409 1.00 57.94 82 ARG A O 1
ATOM 625 N N . ASP A 1 83 ? 22.862 5.351 -1.196 1.00 55.62 83 ASP A N 1
ATOM 626 C CA . ASP A 1 83 ? 23.912 6.273 -1.649 1.00 55.62 83 ASP A CA 1
ATOM 627 C C . ASP A 1 83 ? 23.805 6.658 -3.135 1.00 55.62 83 ASP A C 1
ATOM 629 O O . ASP A 1 83 ? 24.494 7.570 -3.587 1.00 55.62 83 ASP A O 1
ATOM 633 N N . ARG A 1 84 ? 22.982 5.944 -3.918 1.00 62.97 84 ARG A N 1
ATOM 634 C CA . ARG A 1 84 ? 22.781 6.218 -5.354 1.00 62.97 84 ARG A CA 1
ATOM 635 C C . ARG A 1 84 ? 21.525 7.024 -5.655 1.00 62.97 84 ARG A C 1
ATOM 637 O O . ARG A 1 84 ? 21.346 7.429 -6.800 1.00 62.97 84 ARG A O 1
ATOM 644 N N . PHE A 1 85 ? 20.659 7.220 -4.668 1.00 66.50 85 PHE A N 1
ATOM 645 C CA . PHE A 1 85 ? 19.424 7.966 -4.8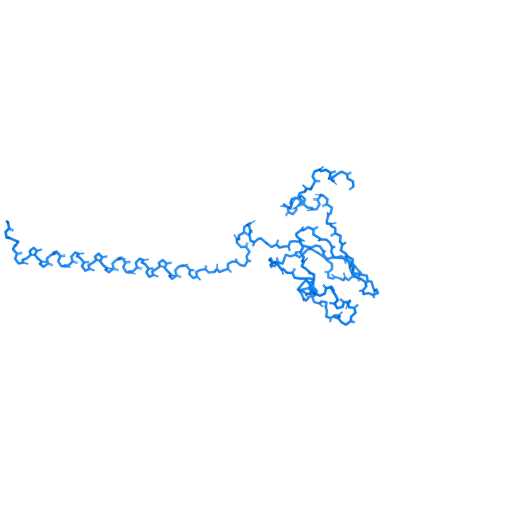53 1.00 66.50 85 PHE A CA 1
ATOM 646 C C . PHE A 1 85 ? 19.654 9.422 -4.472 1.00 66.50 85 PHE A C 1
ATOM 648 O O . PHE A 1 85 ? 20.299 9.717 -3.467 1.00 66.50 85 PHE A O 1
ATOM 655 N N . ASP A 1 86 ? 19.139 10.337 -5.289 1.00 64.19 86 ASP A N 1
ATOM 656 C CA . ASP A 1 86 ? 19.184 11.760 -4.976 1.00 64.19 86 ASP A CA 1
ATOM 657 C C . ASP A 1 86 ? 18.487 11.999 -3.620 1.00 64.19 86 ASP A C 1
ATOM 659 O O . ASP A 1 86 ? 17.368 11.529 -3.379 1.00 64.19 86 ASP A O 1
ATOM 663 N N . GLN A 1 87 ? 19.169 12.697 -2.707 1.00 61.09 87 GLN A N 1
ATOM 664 C CA . GLN A 1 87 ? 18.703 12.916 -1.332 1.00 61.09 87 GLN A CA 1
ATOM 665 C C . GLN A 1 87 ? 17.336 13.612 -1.302 1.00 61.09 87 GLN A C 1
ATOM 667 O O . GLN A 1 87 ? 16.540 13.358 -0.396 1.00 61.09 87 GLN A O 1
ATOM 672 N N . ASN A 1 88 ? 17.022 14.401 -2.336 1.00 63.31 88 ASN A N 1
ATOM 673 C CA . ASN A 1 88 ? 15.742 15.092 -2.482 1.00 63.31 88 ASN A CA 1
ATOM 674 C C . ASN A 1 88 ? 14.527 14.157 -2.582 1.00 63.31 88 ASN A C 1
ATOM 676 O O . ASN A 1 88 ? 13.413 14.577 -2.274 1.00 63.31 88 ASN A O 1
ATOM 680 N N . ILE A 1 89 ? 14.707 12.893 -2.975 1.00 68.94 89 ILE A N 1
ATOM 681 C CA . ILE A 1 89 ? 13.585 11.976 -3.226 1.00 68.94 89 ILE A CA 1
ATOM 682 C C . ILE A 1 89 ? 13.249 11.120 -1.991 1.00 68.94 89 ILE A C 1
ATOM 684 O O . ILE A 1 89 ? 12.189 10.503 -1.914 1.00 68.94 89 ILE A O 1
ATOM 688 N N . SER A 1 90 ? 14.109 11.121 -0.968 1.00 68.00 90 SER A N 1
ATOM 689 C CA . SER A 1 90 ? 13.936 10.279 0.229 1.00 68.00 90 SER A CA 1
ATOM 690 C C . SER A 1 90 ? 12.685 10.632 1.045 1.00 68.00 90 SER A C 1
ATOM 692 O O . SER A 1 90 ? 12.091 9.756 1.673 1.00 68.00 90 SER A O 1
ATOM 694 N N . GLY A 1 91 ? 12.276 11.906 1.021 1.00 74.81 91 GLY A N 1
ATOM 695 C CA . GLY A 1 91 ? 11.078 12.412 1.698 1.00 74.81 91 GLY A CA 1
ATOM 696 C C . GLY A 1 91 ? 9.811 12.410 0.840 1.00 74.81 91 GLY A C 1
ATOM 697 O O . GLY A 1 91 ? 8.775 12.880 1.302 1.00 74.81 91 GLY A O 1
ATOM 698 N N . TYR A 1 92 ? 9.873 11.921 -0.401 1.00 82.56 92 TYR A N 1
ATOM 699 C CA . TYR A 1 92 ? 8.713 11.924 -1.286 1.00 82.56 92 TYR A CA 1
ATOM 700 C C . TYR A 1 92 ? 7.660 10.924 -0.789 1.00 82.56 92 TYR A C 1
ATOM 702 O O . TYR A 1 92 ? 7.940 9.727 -0.677 1.00 82.56 92 TYR A O 1
ATOM 710 N N . GLY A 1 93 ? 6.463 11.426 -0.477 1.00 86.81 93 GLY A N 1
ATOM 711 C CA . GLY A 1 93 ? 5.319 10.618 -0.059 1.00 86.81 93 GLY A CA 1
ATOM 712 C C . GLY A 1 93 ? 4.720 9.856 -1.237 1.00 86.81 93 GLY A C 1
ATOM 713 O O . GLY A 1 93 ? 4.480 10.434 -2.295 1.00 86.81 93 GLY A O 1
ATOM 714 N N . LEU A 1 94 ? 4.490 8.559 -1.053 1.00 87.69 94 LEU A N 1
ATOM 715 C CA . LEU A 1 94 ? 3.892 7.702 -2.068 1.00 87.69 94 LEU A CA 1
ATOM 716 C C . LEU A 1 94 ? 2.368 7.820 -2.045 1.00 87.69 94 LEU A C 1
ATOM 718 O O . LEU A 1 94 ? 1.748 7.887 -0.985 1.00 87.69 94 LEU A O 1
ATOM 722 N N . LEU A 1 95 ? 1.775 7.807 -3.235 1.00 87.06 95 LEU A N 1
ATOM 723 C CA . LEU A 1 95 ? 0.331 7.807 -3.447 1.00 87.06 95 LEU A CA 1
ATOM 724 C C . LEU A 1 95 ? -0.126 6.452 -3.991 1.00 87.06 95 LEU A C 1
ATOM 726 O O . LEU A 1 95 ? 0.611 5.769 -4.705 1.00 87.06 95 LEU A O 1
ATOM 730 N N . ALA A 1 96 ? -1.368 6.082 -3.682 1.00 87.19 96 ALA A N 1
ATOM 731 C CA . ALA A 1 96 ? -1.949 4.837 -4.162 1.00 87.19 96 ALA A CA 1
ATOM 732 C C . ALA A 1 96 ? -2.034 4.832 -5.697 1.00 87.19 96 ALA A C 1
ATOM 734 O O . ALA A 1 96 ? -2.421 5.823 -6.321 1.00 87.19 96 ALA A O 1
ATOM 735 N N . GLY A 1 97 ? -1.656 3.712 -6.309 1.00 87.12 97 GLY A N 1
ATOM 736 C CA . GLY A 1 97 ? -1.616 3.566 -7.761 1.00 87.12 97 GLY A CA 1
ATOM 737 C C . GLY A 1 97 ? -0.387 4.192 -8.422 1.00 87.12 97 GLY A C 1
ATOM 738 O O . GLY A 1 97 ? -0.363 4.324 -9.646 1.00 87.12 97 GLY A O 1
ATOM 739 N N . GLN A 1 98 ? 0.635 4.599 -7.662 1.00 90.44 98 GLN A N 1
ATOM 740 C CA . GLN A 1 98 ? 1.905 5.031 -8.246 1.00 90.44 98 GLN A CA 1
ATOM 741 C C . GLN A 1 98 ? 2.759 3.846 -8.704 1.00 90.44 98 GLN A C 1
ATOM 743 O O . GLN A 1 98 ? 2.747 2.766 -8.115 1.00 90.44 98 GLN A O 1
ATOM 748 N N . THR A 1 99 ? 3.538 4.082 -9.758 1.00 91.44 99 THR A N 1
ATOM 749 C CA . THR A 1 99 ? 4.615 3.191 -10.193 1.00 91.44 99 THR A CA 1
ATOM 750 C C . THR A 1 99 ? 5.952 3.875 -9.943 1.00 91.44 99 THR A C 1
ATOM 752 O O . THR A 1 99 ? 6.193 4.976 -10.428 1.00 91.44 99 THR A O 1
ATOM 755 N N . VAL A 1 100 ? 6.833 3.220 -9.202 1.00 90.56 100 VAL A N 1
ATOM 756 C CA . VAL A 1 100 ? 8.216 3.626 -8.971 1.00 90.56 100 VAL A CA 1
ATOM 757 C C . VAL A 1 100 ? 9.091 2.767 -9.869 1.00 90.56 100 VAL A C 1
ATOM 759 O O . VAL A 1 100 ? 9.136 1.553 -9.696 1.00 90.56 100 VAL A O 1
ATOM 762 N N . THR A 1 101 ? 9.789 3.374 -10.825 1.00 89.25 101 THR A N 1
ATOM 763 C CA . THR A 1 101 ? 10.710 2.648 -11.706 1.00 89.25 101 THR A CA 1
ATOM 764 C C . THR A 1 101 ? 12.150 2.981 -11.362 1.00 89.25 101 THR A C 1
ATOM 766 O O . THR A 1 101 ? 12.538 4.153 -11.368 1.00 89.25 101 THR A O 1
ATOM 769 N N . LEU A 1 102 ? 12.938 1.943 -11.088 1.00 84.75 102 LEU A N 1
ATOM 770 C CA . LEU A 1 102 ? 14.348 2.043 -10.752 1.00 84.75 102 LEU A CA 1
ATOM 771 C C . LEU A 1 102 ? 15.230 1.582 -11.916 1.00 84.75 102 LEU A C 1
ATOM 773 O O . LEU A 1 102 ? 15.240 0.408 -12.284 1.00 84.75 102 LEU A O 1
ATOM 777 N N . GLY A 1 103 ? 15.990 2.514 -12.490 1.00 79.44 103 GLY A N 1
ATOM 778 C CA . GLY A 1 103 ? 16.942 2.233 -13.562 1.00 79.44 103 GLY A CA 1
ATOM 779 C C . GLY A 1 103 ? 18.277 1.686 -13.048 1.00 79.44 103 GLY A C 1
ATOM 780 O O . GLY A 1 103 ? 18.698 1.972 -11.924 1.00 79.44 103 GLY A O 1
ATOM 781 N N . ALA A 1 104 ? 19.007 0.955 -13.896 1.00 73.12 104 ALA A N 1
ATOM 782 C CA . ALA A 1 104 ? 20.323 0.387 -13.571 1.00 73.12 104 ALA A CA 1
ATOM 783 C C . ALA A 1 104 ? 21.377 1.431 -13.130 1.00 73.12 104 ALA A C 1
ATOM 785 O O . ALA A 1 104 ? 22.296 1.129 -12.363 1.00 73.12 104 ALA A O 1
ATOM 786 N N . ASN A 1 105 ? 21.230 2.679 -13.582 1.00 71.56 105 ASN A N 1
ATOM 787 C CA . ASN A 1 105 ? 22.073 3.820 -13.214 1.00 71.56 105 ASN A CA 1
ATOM 788 C C . ASN A 1 105 ? 21.708 4.455 -11.856 1.00 71.56 105 ASN A C 1
ATOM 790 O O . ASN A 1 105 ? 22.347 5.424 -11.461 1.00 71.56 105 ASN A O 1
ATOM 794 N N . GLY A 1 106 ? 20.706 3.931 -11.143 1.00 70.38 106 GLY A N 1
ATOM 795 C CA . GLY A 1 106 ? 20.187 4.532 -9.912 1.00 70.38 106 GLY A CA 1
ATOM 796 C C . GLY A 1 106 ? 19.206 5.681 -10.150 1.00 70.38 106 GLY A C 1
ATOM 797 O O . GLY A 1 106 ? 18.784 6.316 -9.187 1.00 70.38 106 GLY A O 1
ATOM 798 N N . SER A 1 107 ? 18.817 5.945 -11.404 1.00 77.31 107 SER A N 1
ATOM 799 C CA . SER A 1 107 ? 17.728 6.883 -11.679 1.00 77.31 107 SER A CA 1
ATOM 800 C C . SER A 1 107 ? 16.409 6.318 -11.169 1.00 77.31 107 SER A C 1
ATOM 802 O O . SER A 1 107 ? 16.125 5.126 -11.307 1.00 77.31 107 SER A O 1
ATOM 804 N N . LEU A 1 108 ? 15.611 7.193 -10.570 1.00 80.88 108 LEU A N 1
ATOM 805 C CA . LEU A 1 108 ? 14.301 6.855 -10.057 1.00 80.88 108 LEU A CA 1
ATOM 806 C C . LEU A 1 108 ? 13.267 7.719 -10.758 1.00 80.88 108 LEU A C 1
ATOM 808 O O . LEU A 1 108 ? 13.390 8.942 -10.800 1.00 80.88 108 LEU A O 1
ATOM 812 N N . THR A 1 109 ? 12.261 7.070 -11.328 1.00 86.25 109 THR A N 1
ATOM 813 C CA . THR A 1 109 ? 11.168 7.746 -12.025 1.00 86.25 109 THR A CA 1
ATOM 814 C C . THR A 1 109 ? 9.842 7.349 -11.404 1.00 86.25 109 THR A C 1
ATOM 816 O O . THR A 1 109 ? 9.632 6.198 -11.020 1.00 86.25 109 THR A O 1
ATOM 819 N N . LEU A 1 110 ? 8.961 8.335 -11.266 1.00 87.88 110 LEU A N 1
ATOM 820 C CA . LEU A 1 110 ? 7.624 8.163 -10.721 1.00 87.88 110 LEU A CA 1
ATOM 821 C C . LEU A 1 110 ? 6.623 8.233 -11.870 1.00 87.88 110 LEU A C 1
ATOM 823 O O . LEU A 1 110 ? 6.664 9.149 -12.689 1.00 87.88 110 LEU A O 1
ATOM 827 N N . GLY A 1 111 ? 5.722 7.268 -11.908 1.00 88.62 111 GLY A N 1
ATOM 828 C CA . GLY A 1 111 ? 4.614 7.187 -12.843 1.00 88.62 111 GLY A CA 1
ATOM 829 C C . GLY A 1 111 ? 3.341 6.747 -12.134 1.00 88.62 111 GLY A C 1
ATOM 830 O O . GLY A 1 111 ? 3.264 6.722 -10.903 1.00 88.62 111 GLY A O 1
ATOM 831 N N . GLN A 1 112 ? 2.340 6.369 -12.919 1.00 89.69 112 GLN A N 1
ATOM 832 C CA . GLN A 1 112 ? 1.115 5.757 -12.416 1.00 89.69 112 GLN A CA 1
ATOM 833 C C . GLN A 1 112 ? 0.925 4.375 -13.026 1.00 89.69 112 GLN A C 1
ATOM 835 O O . GLN A 1 112 ? 1.365 4.117 -14.144 1.00 89.69 112 GLN A O 1
ATOM 840 N N . MET A 1 113 ? 0.292 3.495 -12.255 1.00 89.81 113 MET A N 1
ATOM 841 C CA . MET A 1 113 ? -0.245 2.233 -12.746 1.00 89.81 113 MET A CA 1
ATOM 842 C C . MET A 1 113 ? -1.254 2.499 -13.865 1.00 89.81 113 MET A C 1
ATOM 844 O O . MET A 1 113 ? -1.960 3.515 -13.850 1.00 89.81 113 MET A O 1
ATOM 848 N N . ASP A 1 114 ? -1.333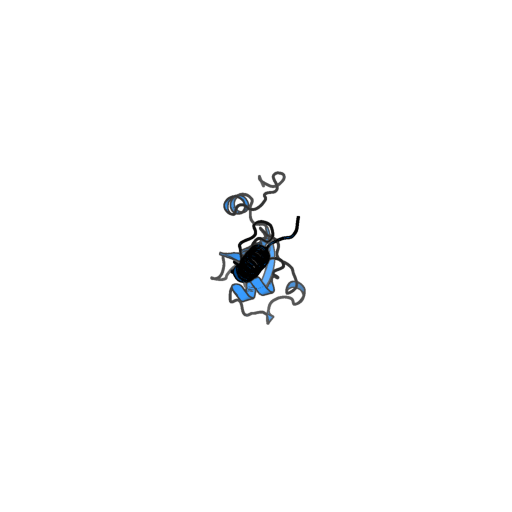 1.572 -14.814 1.00 89.19 114 ASP A N 1
ATOM 849 C CA . ASP A 1 114 ? -2.338 1.627 -15.868 1.00 89.19 114 ASP A CA 1
ATOM 850 C C . ASP A 1 114 ? -3.757 1.401 -15.307 1.00 89.19 114 ASP A C 1
ATOM 852 O O . ASP A 1 114 ? -3.954 0.953 -14.173 1.00 89.19 114 ASP A O 1
ATOM 856 N N . ALA A 1 115 ? -4.777 1.755 -16.092 1.00 86.12 115 ALA A N 1
ATOM 857 C CA . ALA A 1 115 ? -6.167 1.682 -15.645 1.00 86.12 115 ALA A CA 1
ATOM 858 C C . ALA A 1 115 ? -6.631 0.243 -15.354 1.00 86.12 115 ALA A C 1
ATOM 860 O O . ALA A 1 115 ? -7.440 0.038 -14.449 1.00 86.12 115 ALA A O 1
ATOM 861 N N . ALA A 1 116 ? -6.120 -0.746 -16.093 1.00 88.06 116 ALA A N 1
ATOM 862 C CA . ALA A 1 116 ? -6.501 -2.144 -15.923 1.00 88.06 116 ALA A CA 1
ATOM 863 C C . ALA A 1 116 ? -5.952 -2.714 -14.608 1.00 88.06 116 ALA A C 1
ATOM 865 O O . ALA A 1 116 ? -6.682 -3.370 -13.868 1.00 88.06 116 ALA A O 1
ATOM 866 N N . GLU A 1 117 ? -4.696 -2.418 -14.282 1.00 87.81 117 GLU A N 1
ATOM 867 C CA . GLU A 1 117 ? -4.073 -2.792 -13.018 1.00 87.81 117 GLU A CA 1
ATOM 868 C C . GLU A 1 117 ? -4.749 -2.098 -11.837 1.00 87.81 117 GLU A C 1
ATOM 870 O O . GLU A 1 117 ? -5.056 -2.749 -10.840 1.00 87.81 117 GLU A O 1
ATOM 875 N N . ARG A 1 118 ? -5.029 -0.795 -11.947 1.00 88.38 118 ARG A N 1
ATOM 876 C CA . ARG A 1 118 ? -5.745 -0.065 -10.892 1.00 88.38 118 ARG A CA 1
ATOM 877 C C . ARG A 1 118 ? -7.102 -0.690 -10.616 1.00 88.38 118 ARG A C 1
ATOM 879 O O . ARG A 1 118 ? -7.425 -0.927 -9.460 1.00 88.38 118 ARG A O 1
ATOM 886 N N . LEU A 1 119 ? -7.848 -1.027 -11.666 1.00 86.00 119 LEU A N 1
ATOM 887 C CA . LEU A 1 119 ? -9.130 -1.708 -11.530 1.00 86.00 119 LEU A CA 1
ATOM 888 C C . LEU A 1 119 ? -8.980 -3.094 -10.881 1.00 86.00 119 LEU A C 1
ATOM 890 O O . LEU A 1 119 ? -9.777 -3.452 -10.021 1.00 86.00 119 LEU A O 1
ATOM 894 N N . ALA A 1 120 ? -7.951 -3.861 -11.255 1.00 87.50 120 ALA A N 1
ATOM 895 C CA . ALA A 1 120 ? -7.681 -5.175 -10.670 1.00 87.50 120 ALA A CA 1
ATOM 896 C C . ALA A 1 120 ? -7.320 -5.112 -9.173 1.00 87.50 120 ALA A C 1
ATOM 898 O O . ALA A 1 120 ? -7.523 -6.089 -8.454 1.00 87.50 120 ALA A O 1
ATOM 899 N N . LEU A 1 121 ? -6.799 -3.973 -8.712 1.00 85.94 121 LEU A N 1
ATOM 900 C CA . LEU A 1 121 ? -6.418 -3.709 -7.323 1.00 85.94 121 LEU A CA 1
ATOM 901 C C . LEU A 1 121 ? -7.480 -2.924 -6.536 1.00 85.94 121 LEU A C 1
ATOM 903 O O . LEU A 1 121 ? -7.185 -2.470 -5.433 1.00 85.94 121 LEU A O 1
ATOM 907 N N . ASP A 1 122 ? -8.682 -2.750 -7.096 1.00 85.38 122 ASP A N 1
ATOM 908 C CA . ASP A 1 122 ? -9.771 -1.947 -6.516 1.00 85.38 122 ASP A CA 1
ATOM 909 C C . ASP A 1 122 ? -9.361 -0.488 -6.216 1.00 85.38 122 ASP A C 1
ATOM 911 O O . ASP A 1 122 ? -9.849 0.165 -5.294 1.00 85.38 122 ASP A O 1
ATOM 915 N N . LEU A 1 123 ? -8.422 0.047 -7.005 1.00 85.06 123 LEU A N 1
ATOM 916 C CA . LEU A 1 123 ? -7.974 1.430 -6.912 1.00 85.06 123 LEU A CA 1
ATOM 917 C C . LEU A 1 123 ? -8.854 2.345 -7.774 1.00 85.06 123 LEU A C 1
ATOM 919 O O . LEU A 1 123 ? -9.234 1.971 -8.888 1.00 85.06 123 LEU A O 1
ATOM 923 N N . PRO A 1 124 ? -9.103 3.595 -7.335 1.00 81.06 124 PRO A N 1
ATOM 924 C CA . PRO A 1 124 ? -9.834 4.568 -8.136 1.00 81.06 124 PRO A CA 1
ATOM 925 C C . PRO A 1 124 ? -9.176 4.756 -9.504 1.00 81.06 124 PRO A C 1
ATOM 927 O O . PRO A 1 124 ? -7.961 4.961 -9.584 1.00 81.06 124 PRO A O 1
ATOM 930 N N . ILE A 1 125 ? -9.970 4.728 -10.571 1.00 81.38 125 ILE A N 1
ATOM 931 C CA . ILE A 1 125 ? -9.526 5.023 -11.937 1.00 81.38 125 ILE A CA 1
ATOM 932 C C . ILE A 1 125 ? -10.053 6.388 -12.372 1.00 81.38 125 ILE A C 1
ATOM 934 O O . ILE A 1 125 ? -11.197 6.745 -12.089 1.00 81.38 125 ILE A O 1
ATOM 938 N N . ASP A 1 126 ? -9.225 7.153 -13.079 1.00 75.94 126 ASP A N 1
ATOM 939 C CA . ASP A 1 126 ? -9.703 8.350 -13.762 1.00 75.94 126 ASP A CA 1
ATOM 940 C C . ASP A 1 126 ? -10.339 7.937 -15.090 1.00 75.94 126 ASP A C 1
ATOM 942 O O . ASP A 1 126 ? -9.649 7.574 -16.044 1.00 75.94 126 ASP A O 1
ATOM 946 N N . LEU A 1 127 ? -11.670 7.991 -15.150 1.00 74.19 127 LEU A N 1
ATOM 947 C CA . LEU A 1 127 ? -12.435 7.635 -16.345 1.00 74.19 127 LEU A CA 1
ATOM 948 C C . LEU A 1 127 ? -12.087 8.517 -17.554 1.00 74.19 127 LEU A C 1
ATOM 950 O O . LEU A 1 127 ? -12.203 8.055 -18.686 1.00 74.19 127 LEU A O 1
ATOM 954 N N . ASN A 1 128 ? -11.607 9.746 -17.340 1.00 73.06 128 ASN A N 1
ATOM 955 C CA . ASN A 1 128 ? -11.211 10.637 -18.435 1.00 73.06 128 ASN A CA 1
ATOM 956 C C . ASN A 1 128 ? -9.876 10.225 -19.074 1.00 73.06 128 ASN A C 1
ATOM 958 O O . ASN A 1 128 ? -9.576 10.620 -20.201 1.00 73.06 128 ASN A O 1
ATOM 962 N N . HIS A 1 129 ? -9.088 9.410 -18.372 1.00 65.88 129 HIS A N 1
ATOM 963 C CA . HIS A 1 129 ? -7.795 8.904 -18.824 1.00 65.88 129 HIS A CA 1
ATOM 964 C C . HIS A 1 129 ? -7.757 7.371 -18.958 1.00 65.88 129 HIS A C 1
ATOM 966 O O . HIS A 1 129 ? -6.705 6.817 -19.253 1.00 65.88 129 HIS A O 1
ATOM 972 N N . ALA A 1 130 ? -8.895 6.683 -18.816 1.00 57.66 130 ALA A N 1
ATOM 973 C CA . ALA A 1 130 ? -8.967 5.219 -18.765 1.00 57.66 130 ALA A CA 1
ATOM 974 C C . ALA A 1 130 ? -8.649 4.495 -20.090 1.00 57.66 130 ALA A C 1
ATOM 976 O O . ALA A 1 130 ? -8.389 3.295 -20.082 1.00 57.66 130 ALA A O 1
ATOM 977 N N . THR A 1 131 ? -8.685 5.200 -21.225 1.00 60.03 131 THR A N 1
ATOM 978 C CA . THR A 1 131 ? -8.588 4.604 -22.574 1.00 60.03 131 THR A CA 1
ATOM 979 C C . THR A 1 131 ? -7.249 4.813 -23.283 1.00 60.03 131 THR A C 1
ATOM 981 O O . THR A 1 131 ? -7.128 4.384 -24.431 1.00 60.03 131 THR A O 1
ATOM 984 N N . ARG A 1 132 ? -6.284 5.515 -22.674 1.00 51.28 132 ARG A N 1
ATOM 985 C CA . ARG A 1 132 ? -5.029 5.890 -23.344 1.00 51.28 132 ARG A CA 1
ATOM 986 C C . ARG A 1 132 ? -3.834 5.076 -22.875 1.00 51.28 132 ARG A C 1
ATOM 988 O O . ARG A 1 132 ? -3.706 4.889 -21.650 1.00 51.28 132 ARG A O 1
#

Sequence (132 aa):
MRLTGRQVDGLIVCVLMTAAVCLFSIFSARMAQQDARIAHGDPRDGPVVVRLSGDFSQGGIYYLPENSTLMNLLTLAGIERRDRFDQNISGYGLLAGQTVTLGANGSLTLGQMDAAERLALDLPIDLNHATR

pLDDT: mean 78.54, std 14.52, range [35.5, 96.31]

Secondary structure (DSSP, 8-state):
-PPPHHHHHHHHHHHHHHHHHHHHHHHHHHHHTTS---TT--TTS--EEEEEEESSTT-EEEEE-TT-BHHHHHHHTT---GGGS-GGGTTPBP-TTEEEEE-TTS-EEEEE--HHHHHHTT----TTTTT-

Foldseek 3Di:
DDDDPVNVVVVVVVVVVVVVVVVVVVVVVVVVVPPDPPVAPDPVQHFQWEFEAEPDPLTDIDTHGAQDAPLNVCVVSVNPPPVQEDPVRRNHGGHHQKYWYAYPSRDIDIDGHALVVCVVVVHDDDPVRNPD